Protein AF-A0A512JGD9-F1 (afdb_monomer)

Mean predicted aligned error: 11.76 Å

Radius of gyration: 27.6 Å; Cα contacts (8 Å, |Δi|>4): 85; chains: 1; bounding box: 43×23×100 Å

Sequence (92 aa):
MALTGRFWFRKTWTGKVVLMVEEKRPRWFGGKDAFSLRWRDASLIDFAESALKPLLALEHMHRAAALQATFSASRAPSPAKFDGGPPETLAA

Nearest PDB structures (foldseek):
  5wqv-assembly1_B  TM=4.184E-01  e=1.663E+00  Escherichia coli BW2952
  8fak-assembly1_A  TM=4.016E-01  e=2.258E+00  Escherichia coli K-12
  1txy-assembly1_A  TM=4.235E-01  e=5.007E+00  Escherichia coli
  5wqv-assembly1_A  TM=4.266E-01  e=7.230E+00  Escherichia coli BW2952

Secondary structure (DSSP, 8-state):
-EEEEEEEEEE-TTS-EEEEEEEEEEPSSS-TT-EEEEEEE--GGGGGSGGGHHHHHHHHHHHHHHHHHHHHHHHSPP--------------

pLDDT: mean 83.12, std 12.46, range [47.88, 97.12]

Foldseek 3Di:
DDWPLDWDWDADPVGDIFIKTWDWDADPPDPPPDTDIDIDTDDPVCCVDPSNVVVVVVVVVVVVVVVVVVVVVVPPPDPPPPPDDDDDDPDD

Organism: NCBI:txid1010610

Structure (mmCIF, N/CA/C/O backbone):
data_AF-A0A512JGD9-F1
#
_entry.id   AF-A0A512JGD9-F1
#
loop_
_atom_site.group_PDB
_atom_site.id
_atom_site.type_symbol
_atom_site.label_atom_id
_atom_site.label_alt_id
_atom_site.label_comp_id
_atom_site.label_asym_id
_atom_site.label_entity_id
_atom_site.label_seq_id
_atom_site.pdbx_PDB_ins_code
_atom_site.Cartn_x
_atom_site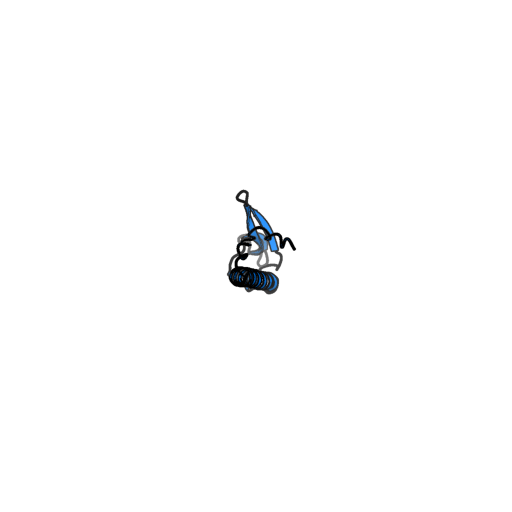.Cartn_y
_atom_site.Cartn_z
_atom_site.occupancy
_atom_site.B_iso_or_equiv
_atom_site.auth_seq_id
_atom_site.auth_comp_id
_atom_site.auth_asym_id
_atom_site.auth_atom_id
_atom_site.pdbx_PDB_model_num
ATOM 1 N N . MET A 1 1 ? 3.946 -8.386 -15.138 1.00 62.53 1 MET A N 1
ATOM 2 C CA . MET A 1 1 ? 4.471 -7.010 -15.302 1.00 62.53 1 MET A CA 1
ATOM 3 C C . MET A 1 1 ? 5.419 -6.764 -14.146 1.00 62.53 1 MET A C 1
ATOM 5 O O . MET A 1 1 ? 5.110 -7.222 -13.056 1.00 62.53 1 MET A O 1
ATOM 9 N N . ALA A 1 2 ? 6.574 -6.141 -14.378 1.00 82.25 2 ALA A N 1
ATOM 10 C CA . ALA A 1 2 ? 7.525 -5.884 -13.299 1.00 82.25 2 ALA A CA 1
ATOM 11 C C . ALA A 1 2 ? 7.112 -4.607 -12.555 1.00 82.25 2 ALA A C 1
ATOM 13 O O . ALA A 1 2 ? 7.067 -3.528 -13.157 1.00 82.25 2 ALA A O 1
ATOM 14 N N . LEU A 1 3 ? 6.779 -4.738 -11.271 1.00 88.81 3 LEU A N 1
ATOM 15 C CA . LEU A 1 3 ? 6.619 -3.593 -10.380 1.00 88.81 3 LEU A CA 1
ATOM 16 C C . LEU A 1 3 ? 7.992 -2.980 -10.104 1.00 88.81 3 LEU A C 1
ATOM 18 O O . LEU A 1 3 ? 9.007 -3.675 -10.111 1.00 88.81 3 LEU A O 1
ATOM 22 N N . THR A 1 4 ? 8.041 -1.673 -9.868 1.00 90.38 4 THR A N 1
ATOM 23 C CA . THR A 1 4 ? 9.298 -1.008 -9.484 1.00 90.38 4 THR A CA 1
ATOM 24 C C . THR A 1 4 ? 9.558 -1.059 -7.980 1.00 90.38 4 THR A C 1
ATOM 26 O O . THR A 1 4 ? 10.627 -0.655 -7.532 1.00 90.38 4 THR A O 1
ATOM 29 N N . GLY A 1 5 ? 8.576 -1.519 -7.199 1.00 88.44 5 GLY A N 1
ATOM 30 C CA . GLY A 1 5 ? 8.592 -1.484 -5.737 1.00 88.44 5 GLY A CA 1
ATOM 31 C C . GLY A 1 5 ? 8.170 -0.137 -5.142 1.00 88.44 5 GLY A C 1
ATOM 32 O O . GLY A 1 5 ? 8.026 -0.035 -3.927 1.00 88.44 5 GLY A O 1
ATOM 33 N N . ARG A 1 6 ? 7.923 0.893 -5.966 1.00 92.56 6 ARG A N 1
ATOM 34 C CA . ARG A 1 6 ? 7.361 2.164 -5.493 1.00 92.56 6 ARG A CA 1
ATOM 35 C C . ARG A 1 6 ? 5.854 2.051 -5.318 1.00 92.56 6 ARG A C 1
ATOM 37 O O . ARG A 1 6 ? 5.151 1.507 -6.173 1.00 92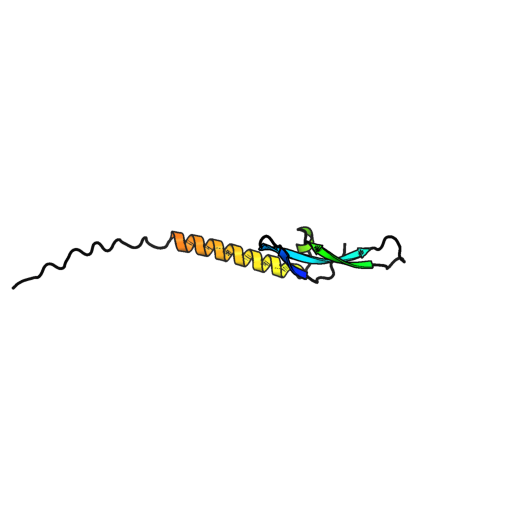.56 6 ARG A O 1
ATOM 44 N N . PHE A 1 7 ? 5.362 2.622 -4.227 1.00 94.12 7 PHE A N 1
ATOM 45 C CA . PHE A 1 7 ? 3.944 2.666 -3.910 1.00 94.12 7 PHE A CA 1
ATOM 46 C C . PHE A 1 7 ? 3.547 4.028 -3.342 1.00 94.12 7 PHE A C 1
ATOM 48 O O . PHE A 1 7 ? 4.384 4.792 -2.862 1.00 94.12 7 PHE A O 1
ATOM 55 N N . TRP A 1 8 ? 2.257 4.333 -3.419 1.00 94.62 8 TRP A N 1
ATOM 56 C CA . TRP A 1 8 ? 1.663 5.560 -2.900 1.00 94.62 8 TRP A CA 1
ATOM 57 C C . TRP A 1 8 ? 0.233 5.298 -2.428 1.00 94.62 8 TRP A C 1
ATOM 59 O O . TRP A 1 8 ? -0.401 4.340 -2.865 1.00 94.62 8 TRP A O 1
ATOM 69 N N . PHE A 1 9 ? -0.308 6.164 -1.576 1.00 95.19 9 PHE A N 1
ATOM 70 C CA . PHE A 1 9 ? -1.711 6.115 -1.172 1.00 95.19 9 PHE A CA 1
ATOM 71 C C . PHE A 1 9 ? -2.438 7.371 -1.629 1.00 95.19 9 PHE A C 1
ATOM 73 O O . PHE A 1 9 ? -2.006 8.490 -1.357 1.00 95.19 9 PHE A O 1
ATOM 80 N N . ARG A 1 10 ? -3.579 7.197 -2.294 1.00 95.56 10 ARG A N 1
ATOM 81 C CA . ARG A 1 10 ? -4.478 8.307 -2.627 1.00 95.56 10 ARG A CA 1
ATOM 82 C C . ARG A 1 10 ? -5.800 8.164 -1.896 1.00 95.56 10 ARG A C 1
ATOM 84 O O . ARG A 1 10 ? -6.270 7.053 -1.659 1.00 95.56 10 ARG A O 1
ATOM 91 N N . LYS A 1 11 ? -6.431 9.295 -1.596 1.00 97.12 11 LYS A N 1
ATOM 92 C CA . LYS A 1 11 ? -7.800 9.339 -1.083 1.00 97.12 11 LYS A CA 1
ATOM 93 C C . LYS A 1 11 ? -8.753 9.609 -2.244 1.00 97.12 11 LYS A C 1
ATOM 95 O O . LYS A 1 11 ? -8.515 10.507 -3.048 1.00 97.12 11 LYS A O 1
ATOM 100 N N . THR A 1 12 ? -9.813 8.820 -2.366 1.00 95.50 12 THR A N 1
ATOM 101 C CA . THR A 1 12 ? -10.911 9.133 -3.283 1.00 95.50 12 THR A CA 1
ATOM 102 C C . THR A 1 12 ? -11.747 10.270 -2.710 1.00 95.50 12 THR A C 1
ATOM 104 O O . THR A 1 12 ? -11.751 10.509 -1.503 1.00 95.50 12 THR A O 1
ATOM 107 N N . TRP A 1 13 ? -12.523 10.940 -3.558 1.00 95.19 13 TRP A N 1
ATOM 108 C CA . TRP A 1 13 ? -13.480 11.950 -3.100 1.00 95.19 13 TRP A CA 1
ATOM 109 C C . TRP A 1 13 ? -14.518 11.370 -2.115 1.00 95.19 13 TRP A C 1
ATOM 111 O O . TRP A 1 13 ? -14.936 12.057 -1.193 1.00 95.19 13 TRP A O 1
ATOM 121 N N . THR A 1 14 ? -14.858 10.079 -2.244 1.00 95.75 14 THR A N 1
ATOM 122 C CA . THR A 1 14 ? -15.710 9.329 -1.297 1.00 95.75 14 THR A CA 1
ATOM 123 C C . THR A 1 14 ? -15.018 8.954 0.016 1.00 95.75 14 THR A C 1
ATOM 125 O O . THR A 1 14 ? -15.631 8.337 0.880 1.00 95.75 14 THR A O 1
ATOM 128 N N . GLY A 1 15 ? -13.733 9.275 0.173 1.00 94.38 15 GLY A N 1
ATOM 129 C CA . GLY A 1 15 ? -12.965 9.015 1.387 1.00 94.38 15 GLY A CA 1
ATOM 130 C C . GLY A 1 15 ? -12.277 7.651 1.460 1.00 94.38 15 GLY A C 1
ATOM 131 O O . GLY A 1 15 ? -11.601 7.387 2.452 1.00 94.38 15 GLY A O 1
ATOM 132 N N . LYS A 1 16 ? -12.379 6.805 0.427 1.00 94.94 16 LYS A N 1
ATOM 133 C CA . LYS A 1 16 ? -11.661 5.523 0.370 1.00 94.94 16 LYS A CA 1
ATOM 134 C C . LYS A 1 16 ? -10.167 5.765 0.164 1.00 94.94 16 LYS A C 1
ATOM 136 O O . LYS A 1 16 ? -9.780 6.582 -0.671 1.00 94.94 16 LYS A O 1
ATOM 141 N N . VAL A 1 17 ? -9.329 5.033 0.892 1.00 94.00 17 VAL A N 1
ATOM 142 C CA . VAL A 1 17 ? -7.877 5.017 0.673 1.00 94.00 17 VAL A CA 1
ATOM 143 C C . VAL A 1 17 ? -7.555 3.926 -0.345 1.00 94.00 17 VAL A C 1
ATOM 145 O O . VAL A 1 17 ? -7.971 2.783 -0.178 1.00 94.00 17 VAL A O 1
ATOM 148 N N . VAL A 1 18 ? -6.837 4.284 -1.408 1.00 94.31 18 VAL A N 1
ATOM 149 C CA . VAL A 1 18 ? -6.441 3.369 -2.484 1.00 94.31 18 VAL A CA 1
ATOM 150 C C . VAL A 1 18 ? -4.923 3.290 -2.536 1.00 94.31 18 VAL A C 1
ATOM 152 O O . VAL A 1 18 ? -4.249 4.319 -2.631 1.00 94.31 18 VAL A O 1
ATOM 155 N N . LEU A 1 19 ? -4.403 2.063 -2.487 1.00 95.25 19 LEU A N 1
ATOM 156 C CA . LEU A 1 19 ? -2.994 1.769 -2.716 1.00 95.25 19 LEU A CA 1
ATOM 157 C C . LEU A 1 19 ? -2.705 1.830 -4.218 1.00 95.25 19 LEU A C 1
ATOM 159 O O . LEU A 1 19 ? -3.358 1.154 -5.013 1.00 95.25 19 LEU A O 1
ATOM 163 N N . MET A 1 20 ? -1.716 2.631 -4.591 1.00 96.12 20 MET A N 1
ATOM 164 C CA . MET A 1 20 ? -1.184 2.730 -5.941 1.00 96.12 20 MET A CA 1
ATOM 165 C C . MET A 1 20 ? 0.220 2.150 -5.996 1.00 96.12 20 MET A C 1
ATOM 167 O O . MET A 1 20 ? 1.012 2.338 -5.075 1.00 96.12 20 MET A O 1
ATOM 171 N N . VAL A 1 21 ? 0.538 1.499 -7.106 1.00 95.44 21 VAL A N 1
ATOM 172 C CA . VAL A 1 21 ? 1.853 0.922 -7.387 1.00 95.44 21 VAL A CA 1
ATOM 173 C C . VAL A 1 21 ? 2.371 1.448 -8.716 1.00 95.44 21 VAL A C 1
ATOM 175 O O . VAL A 1 21 ? 1.598 1.688 -9.650 1.00 95.44 21 VAL A O 1
ATOM 178 N N . GLU A 1 22 ? 3.682 1.645 -8.798 1.00 95.12 22 GLU A N 1
ATOM 179 C CA . GLU A 1 22 ? 4.347 1.974 -10.052 1.00 95.12 22 GLU A CA 1
ATOM 180 C C . GLU A 1 22 ? 4.752 0.681 -10.773 1.00 95.12 22 GLU A C 1
ATOM 182 O O . GLU A 1 22 ? 5.453 -0.183 -10.237 1.00 95.12 22 GLU A O 1
ATOM 187 N N . GLU A 1 23 ? 4.299 0.548 -12.015 1.00 93.38 23 GLU A N 1
ATOM 188 C CA . GLU A 1 23 ? 4.607 -0.587 -12.878 1.00 93.38 23 GLU A CA 1
ATOM 189 C C . GLU A 1 23 ? 5.417 -0.163 -14.104 1.00 93.38 23 GLU A C 1
ATOM 191 O O . GLU A 1 23 ? 5.255 0.940 -14.639 1.00 93.38 23 GLU A O 1
ATOM 196 N N . LYS A 1 24 ? 6.246 -1.087 -14.601 1.00 91.62 24 LYS A N 1
ATOM 197 C CA . LYS A 1 24 ? 6.835 -1.002 -15.938 1.00 91.62 24 LYS A CA 1
ATOM 198 C C . LYS A 1 24 ? 5.877 -1.631 -16.946 1.00 91.62 24 LYS A C 1
ATOM 200 O O . LYS A 1 24 ? 5.697 -2.852 -16.969 1.00 91.62 24 LYS A O 1
ATOM 205 N N . ARG A 1 25 ? 5.278 -0.804 -17.805 1.00 87.50 25 ARG A N 1
ATOM 206 C CA . ARG A 1 25 ? 4.448 -1.261 -18.926 1.00 87.50 25 ARG A CA 1
ATOM 207 C C . ARG A 1 25 ? 5.287 -1.315 -20.207 1.00 87.50 25 ARG A C 1
ATOM 209 O O . ARG A 1 25 ? 5.870 -0.289 -20.563 1.00 87.50 25 ARG A O 1
ATOM 216 N N . PRO A 1 26 ? 5.329 -2.448 -20.931 1.00 83.12 26 PRO A N 1
ATOM 217 C CA . PRO A 1 26 ? 5.981 -2.496 -22.236 1.00 83.12 26 PRO A CA 1
ATOM 218 C C . PRO A 1 26 ? 5.269 -1.550 -23.212 1.00 83.12 26 PRO A C 1
ATOM 220 O O . PRO A 1 26 ? 4.034 -1.502 -23.256 1.00 83.12 26 PRO A O 1
ATOM 223 N N . ARG A 1 27 ? 6.034 -0.767 -23.979 1.00 83.62 27 ARG A N 1
ATOM 224 C CA . ARG A 1 27 ? 5.480 0.068 -25.052 1.00 83.62 27 ARG A CA 1
ATOM 225 C C . ARG A 1 27 ? 5.296 -0.794 -26.296 1.00 83.62 27 ARG A C 1
ATOM 227 O O . ARG A 1 27 ? 6.252 -1.379 -26.782 1.00 83.62 27 ARG A O 1
ATOM 234 N N . TRP A 1 28 ? 4.076 -0.816 -26.835 1.00 74.38 28 TRP A N 1
ATOM 235 C CA . TRP A 1 28 ? 3.761 -1.539 -28.076 1.00 74.38 28 TRP A CA 1
ATOM 236 C C . TRP A 1 28 ? 4.510 -0.965 -29.296 1.00 74.38 28 TRP A C 1
ATOM 238 O O . TRP A 1 28 ? 4.821 -1.688 -30.232 1.00 74.38 28 TRP A O 1
ATOM 248 N N . PHE A 1 29 ? 4.843 0.331 -29.265 1.00 75.25 29 PHE A N 1
ATOM 249 C CA . PHE A 1 29 ? 5.557 1.037 -30.335 1.00 75.25 29 PHE A CA 1
ATOM 250 C C . PHE A 1 29 ? 6.885 1.614 -29.824 1.00 75.25 29 PHE A C 1
ATOM 252 O O . PHE A 1 29 ? 7.015 2.818 -29.594 1.00 75.25 29 PHE A O 1
ATOM 259 N N . GLY A 1 30 ? 7.861 0.743 -29.578 1.00 68.38 30 GLY A N 1
ATOM 260 C CA . GLY A 1 30 ? 9.211 1.113 -29.153 1.00 68.38 30 GLY A CA 1
ATOM 261 C C . GLY A 1 30 ? 10.194 -0.041 -29.344 1.00 68.38 30 GLY A C 1
ATOM 262 O O . GLY A 1 30 ? 9.782 -1.165 -29.617 1.00 68.38 30 GLY A O 1
ATOM 263 N N . GLY A 1 31 ? 11.496 0.243 -29.233 1.00 74.06 31 GLY A N 1
ATOM 264 C CA . GLY A 1 31 ? 12.543 -0.784 -29.300 1.00 74.06 31 GLY A CA 1
ATOM 265 C C . GLY A 1 31 ? 12.369 -1.882 -28.240 1.00 74.06 31 GLY A C 1
ATOM 266 O O . GLY A 1 31 ? 11.576 -1.732 -27.313 1.00 74.06 31 GLY A O 1
ATOM 267 N N . LYS A 1 32 ? 13.135 -2.976 -28.365 1.00 69.31 32 LYS A N 1
ATOM 268 C CA . LYS A 1 32 ? 13.024 -4.191 -27.527 1.00 69.31 32 LYS A CA 1
ATOM 269 C C . LYS A 1 32 ? 13.013 -3.939 -26.006 1.00 69.31 32 LYS A C 1
ATOM 271 O O . LYS A 1 32 ? 12.386 -4.713 -25.294 1.00 69.31 32 LYS A O 1
ATOM 276 N N . ASP A 1 33 ? 13.600 -2.835 -25.539 1.00 76.00 33 ASP A N 1
ATOM 277 C CA . ASP A 1 33 ? 13.677 -2.463 -24.116 1.00 76.00 33 ASP A CA 1
ATOM 278 C C . ASP A 1 33 ? 12.801 -1.256 -23.731 1.00 76.00 33 ASP A C 1
ATOM 280 O O . ASP A 1 33 ? 12.923 -0.697 -22.640 1.00 76.00 33 ASP A O 1
ATOM 284 N N . ALA A 1 34 ? 11.907 -0.812 -24.617 1.00 82.31 34 ALA A N 1
ATOM 285 C CA . ALA A 1 34 ? 11.073 0.353 -24.363 1.00 82.31 34 ALA A CA 1
ATOM 286 C C . ALA A 1 34 ? 9.953 0.032 -23.358 1.00 82.31 34 ALA A C 1
ATOM 288 O O . ALA A 1 34 ? 8.941 -0.595 -23.685 1.00 82.31 34 ALA A O 1
ATOM 289 N N . PHE A 1 35 ? 10.091 0.544 -22.135 1.00 88.38 35 PHE A N 1
ATOM 290 C CA . PHE A 1 35 ? 9.041 0.533 -21.119 1.00 88.38 35 PHE A CA 1
ATOM 291 C C . PHE A 1 35 ? 8.623 1.955 -20.729 1.00 88.38 35 PHE A C 1
ATOM 293 O O . PHE A 1 35 ? 9.389 2.909 -20.836 1.00 88.38 35 PHE A O 1
ATOM 300 N N . SER A 1 36 ? 7.382 2.098 -20.271 1.00 87.94 36 SER A N 1
ATOM 301 C CA . SER A 1 36 ? 6.881 3.309 -19.623 1.00 87.94 36 SER A CA 1
ATOM 302 C C . SER A 1 36 ? 6.602 3.008 -18.161 1.00 87.94 36 SER A C 1
ATOM 304 O O . SER A 1 36 ? 6.032 1.96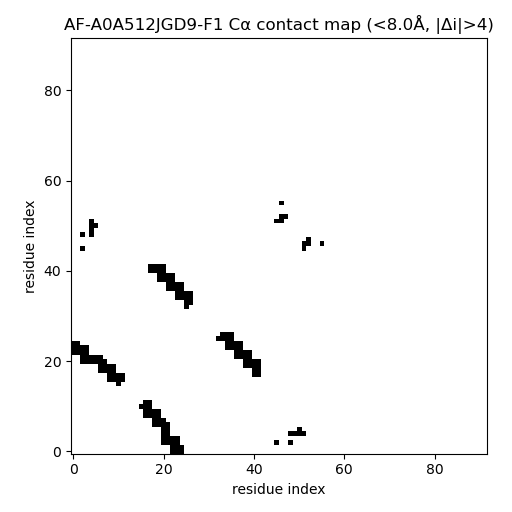1 -17.846 1.00 87.94 36 SER A O 1
ATOM 306 N N . LEU A 1 37 ? 6.960 3.941 -17.284 1.00 92.19 37 LEU A N 1
ATOM 307 C CA . LEU A 1 37 ? 6.504 3.927 -15.899 1.00 92.19 37 LEU A CA 1
ATOM 308 C C . LEU A 1 37 ? 5.059 4.414 -15.850 1.00 92.19 37 LEU A C 1
ATOM 310 O O . LEU A 1 37 ? 4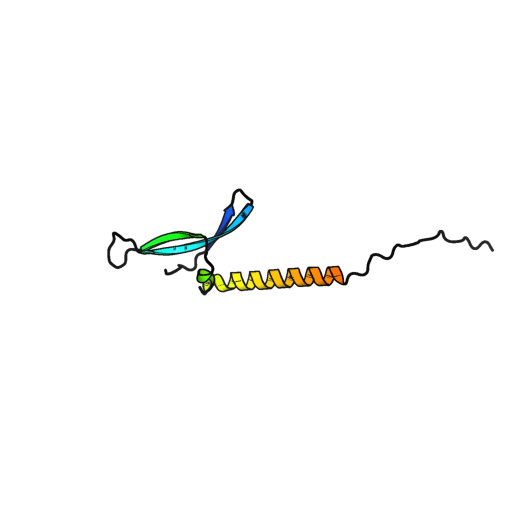.686 5.347 -16.568 1.00 92.19 37 LEU A O 1
ATOM 314 N N . ARG A 1 38 ? 4.234 3.753 -15.044 1.00 92.38 38 ARG A N 1
ATOM 315 C CA . ARG A 1 38 ? 2.830 4.111 -14.86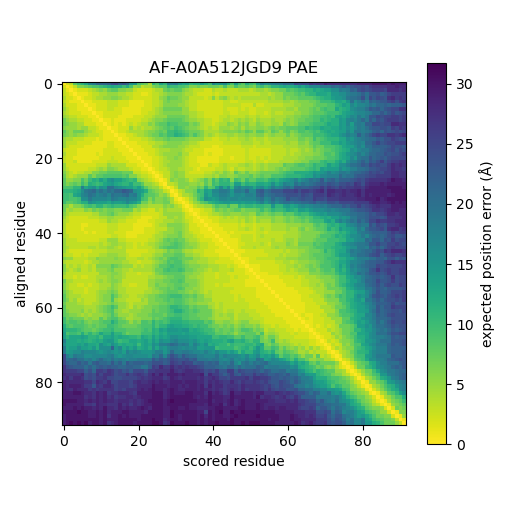7 1.00 92.38 38 ARG A CA 1
ATOM 316 C C . ARG A 1 38 ? 2.392 3.806 -13.446 1.00 92.38 38 ARG A C 1
ATOM 318 O O . ARG A 1 38 ? 2.622 2.711 -12.947 1.00 92.38 38 ARG A O 1
ATOM 325 N N . TRP A 1 39 ? 1.684 4.751 -12.843 1.00 95.38 39 TRP A N 1
ATOM 326 C CA . TRP A 1 39 ? 0.952 4.526 -11.604 1.00 95.38 39 TRP A CA 1
ATOM 327 C C . TRP A 1 39 ? -0.392 3.859 -11.900 1.00 95.38 39 TRP A C 1
ATOM 329 O O . TRP A 1 39 ? -1.135 4.312 -12.776 1.00 95.38 39 TRP A O 1
ATOM 339 N N . ARG A 1 40 ? -0.720 2.795 -11.166 1.00 94.19 40 ARG A N 1
ATOM 340 C CA . ARG A 1 40 ? -2.045 2.162 -11.202 1.00 94.19 40 ARG A CA 1
ATOM 341 C C . ARG A 1 40 ? -2.491 1.721 -9.816 1.00 94.19 40 ARG A C 1
ATOM 343 O O . ARG A 1 40 ? -1.668 1.593 -8.916 1.00 94.19 40 ARG A O 1
ATOM 350 N N . ASP A 1 41 ? -3.785 1.461 -9.670 1.00 95.12 41 ASP A N 1
ATOM 351 C CA . ASP A 1 41 ? -4.326 0.852 -8.458 1.00 95.12 41 ASP A CA 1
ATOM 352 C C . ASP A 1 41 ? -3.722 -0.553 -8.261 1.00 95.12 41 ASP A C 1
ATOM 354 O O . ASP A 1 41 ? -3.490 -1.298 -9.225 1.00 95.12 41 ASP A O 1
ATOM 358 N N . ALA A 1 42 ? -3.430 -0.886 -7.006 1.00 93.81 42 ALA A N 1
ATOM 359 C CA . ALA A 1 42 ? -2.867 -2.170 -6.627 1.00 93.81 42 ALA A CA 1
ATOM 360 C C . ALA A 1 42 ? -3.903 -3.293 -6.752 1.00 93.81 42 ALA A C 1
ATOM 362 O O . ALA A 1 42 ? -5.089 -3.126 -6.471 1.00 93.81 42 ALA A O 1
ATOM 363 N N . SER A 1 43 ? -3.417 -4.459 -7.144 1.00 92.12 43 SER A N 1
ATOM 364 C CA . SER A 1 43 ? -4.149 -5.714 -7.243 1.00 92.12 43 SER A CA 1
ATOM 365 C C . SER A 1 43 ? -3.571 -6.727 -6.254 1.00 92.12 43 SER A C 1
ATOM 367 O O . SER A 1 43 ? -2.445 -6.574 -5.785 1.00 92.12 43 SER A O 1
ATOM 369 N N . LEU A 1 44 ? -4.319 -7.786 -5.938 1.00 87.94 44 LEU A N 1
ATOM 370 C CA . LEU A 1 44 ? -3.899 -8.764 -4.925 1.00 87.94 44 LEU A CA 1
ATOM 371 C C . LEU A 1 44 ? -2.557 -9.438 -5.250 1.00 87.94 44 LEU A C 1
ATOM 373 O O . LEU A 1 44 ? -1.770 -9.698 -4.345 1.00 87.94 44 LEU A O 1
ATOM 377 N N . ILE A 1 45 ? -2.270 -9.672 -6.533 1.00 89.44 45 ILE A N 1
ATOM 378 C CA . ILE A 1 45 ? -1.009 -10.294 -6.954 1.00 89.44 45 ILE A CA 1
ATOM 379 C C . ILE A 1 45 ? 0.206 -9.393 -6.700 1.00 89.44 45 ILE A C 1
ATOM 381 O O . ILE A 1 45 ? 1.308 -9.900 -6.520 1.00 89.44 45 ILE A O 1
ATOM 385 N N . ASP A 1 46 ? 0.013 -8.073 -6.621 1.00 89.62 46 ASP A N 1
ATOM 386 C CA . ASP A 1 46 ? 1.106 -7.132 -6.377 1.00 89.62 46 ASP A CA 1
ATOM 387 C C . ASP A 1 46 ? 1.705 -7.333 -4.977 1.00 89.62 46 ASP A C 1
ATOM 389 O O . ASP A 1 46 ? 2.904 -7.161 -4.794 1.00 89.62 46 ASP A O 1
ATOM 393 N N . PHE A 1 47 ? 0.927 -7.807 -3.999 1.00 88.00 47 PHE A N 1
ATOM 394 C CA . PHE A 1 47 ? 1.427 -8.088 -2.647 1.00 88.00 47 PHE A CA 1
ATOM 395 C C . PHE A 1 47 ? 2.410 -9.266 -2.563 1.00 88.00 47 PHE A C 1
ATOM 397 O O . PHE A 1 47 ? 3.051 -9.452 -1.528 1.00 88.00 47 PHE A O 1
ATOM 404 N N . ALA A 1 48 ? 2.564 -10.047 -3.638 1.00 87.50 48 ALA A N 1
ATOM 405 C CA . ALA A 1 48 ? 3.652 -11.015 -3.741 1.00 87.50 48 ALA A CA 1
ATOM 406 C C . ALA A 1 48 ? 5.028 -10.327 -3.847 1.00 87.50 48 ALA A C 1
ATOM 408 O O . ALA A 1 48 ? 6.050 -10.938 -3.523 1.00 87.50 48 ALA A O 1
ATOM 409 N N . GLU A 1 49 ? 5.057 -9.056 -4.265 1.00 88.44 49 GLU A N 1
ATOM 410 C CA . GLU A 1 49 ? 6.274 -8.265 -4.372 1.00 88.44 49 GLU A CA 1
ATOM 411 C C . GLU A 1 49 ? 6.890 -8.017 -2.997 1.00 88.44 49 GLU A C 1
ATOM 413 O O . GLU A 1 49 ? 6.225 -7.631 -2.032 1.00 88.44 49 GLU A O 1
ATOM 418 N N . SER A 1 50 ? 8.205 -8.201 -2.921 1.00 87.56 50 SER A N 1
ATOM 419 C CA . SER A 1 50 ? 8.965 -8.097 -1.674 1.00 87.56 50 SER A CA 1
ATOM 420 C C . SER A 1 50 ? 8.775 -6.745 -0.977 1.00 87.56 50 SER A C 1
ATOM 422 O O . SER A 1 50 ? 8.577 -6.702 0.237 1.00 87.56 50 SER A O 1
ATOM 424 N N . ALA A 1 51 ? 8.739 -5.662 -1.757 1.00 86.88 51 ALA A N 1
ATOM 425 C CA . ALA A 1 51 ? 8.545 -4.295 -1.283 1.00 86.88 51 ALA A CA 1
ATOM 426 C C . ALA A 1 51 ? 7.165 -4.045 -0.642 1.00 86.88 51 ALA A C 1
ATOM 428 O O . ALA A 1 51 ? 7.023 -3.115 0.147 1.00 86.88 51 ALA A O 1
ATOM 429 N N . LEU A 1 52 ? 6.154 -4.866 -0.955 1.00 89.56 52 LEU A N 1
ATOM 430 C CA . LEU A 1 52 ? 4.781 -4.699 -0.463 1.00 89.56 52 LEU A CA 1
ATOM 431 C C . LEU A 1 52 ? 4.446 -5.619 0.720 1.00 89.56 52 LEU A C 1
ATOM 433 O O . LEU A 1 52 ? 3.458 -5.380 1.416 1.00 89.56 52 LEU A O 1
ATOM 437 N N . LYS A 1 53 ? 5.296 -6.608 1.029 1.00 89.19 53 LYS A N 1
ATOM 438 C CA 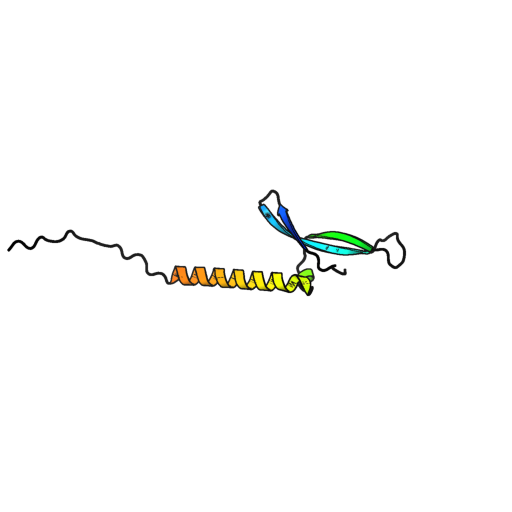. LYS A 1 53 ? 5.143 -7.484 2.206 1.00 89.19 53 LYS A CA 1
ATOM 439 C C . LYS A 1 53 ? 4.993 -6.732 3.541 1.00 89.19 53 LYS A C 1
ATOM 441 O O . LYS A 1 53 ? 4.168 -7.166 4.346 1.00 89.19 53 LYS A O 1
ATOM 446 N N . PRO A 1 54 ? 5.696 -5.607 3.801 1.00 90.31 54 PRO A N 1
ATOM 447 C CA . PR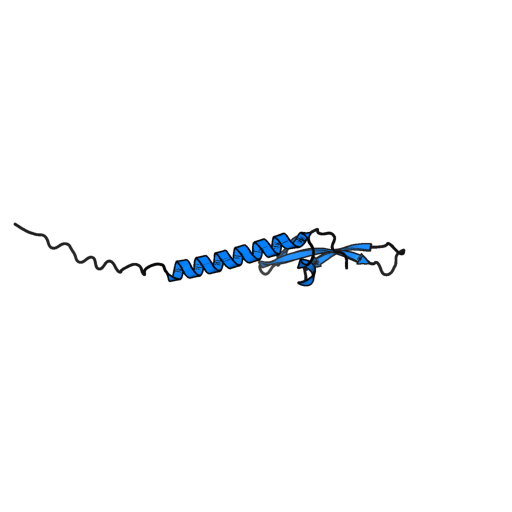O A 1 54 ? 5.489 -4.837 5.029 1.00 90.31 54 PRO A CA 1
ATOM 448 C C . PRO A 1 54 ? 4.052 -4.325 5.196 1.00 90.31 54 PRO A C 1
ATOM 450 O O . PRO A 1 54 ? 3.561 -4.243 6.318 1.00 90.31 54 PRO A O 1
ATOM 453 N N . LEU A 1 55 ? 3.346 -4.033 4.096 1.00 89.31 55 LEU A N 1
ATOM 454 C CA . LEU A 1 55 ? 1.952 -3.583 4.150 1.00 89.31 55 LEU A CA 1
ATOM 455 C C . LEU A 1 55 ? 1.008 -4.707 4.599 1.00 89.31 55 LEU A C 1
ATOM 457 O O . LEU A 1 55 ? 0.087 -4.445 5.367 1.00 89.31 55 LEU A O 1
ATOM 461 N N . LEU A 1 56 ? 1.261 -5.953 4.179 1.00 90.25 56 LEU A N 1
ATOM 462 C CA . LEU A 1 56 ? 0.517 -7.120 4.673 1.00 90.25 56 LEU A CA 1
ATOM 463 C C . LEU A 1 56 ? 0.751 -7.342 6.168 1.00 90.25 56 LEU A C 1
ATOM 465 O O . LEU A 1 56 ? -0.188 -7.615 6.907 1.00 90.25 56 LEU A O 1
ATOM 469 N N . ALA A 1 57 ? 1.996 -7.196 6.627 1.00 91.00 57 ALA A N 1
ATOM 470 C CA . ALA A 1 57 ? 2.318 -7.336 8.044 1.00 91.00 57 ALA A CA 1
ATOM 471 C C . ALA A 1 57 ? 1.584 -6.287 8.897 1.00 91.00 57 ALA A C 1
ATOM 473 O O . ALA A 1 57 ? 0.966 -6.637 9.901 1.00 91.00 57 ALA A O 1
ATOM 474 N N . LEU A 1 58 ? 1.590 -5.020 8.465 1.00 89.94 58 LEU A N 1
ATOM 475 C CA . LEU A 1 58 ? 0.849 -3.942 9.128 1.00 89.94 58 LEU A CA 1
ATOM 476 C C . LEU A 1 58 ? -0.655 -4.220 9.175 1.00 89.94 58 LEU A C 1
ATOM 478 O O . LEU A 1 58 ? -1.300 -3.982 10.195 1.00 89.94 58 LEU A O 1
ATOM 482 N N . GLU A 1 59 ? -1.212 -4.745 8.088 1.00 90.00 59 GLU A N 1
ATOM 483 C CA . GLU A 1 59 ? -2.620 -5.111 8.019 1.00 90.00 59 GLU A CA 1
ATOM 484 C C . GLU A 1 59 ? -2.972 -6.222 9.018 1.00 90.00 59 GLU A C 1
ATOM 486 O O . GLU A 1 59 ? -3.917 -6.065 9.798 1.00 90.00 59 GLU A O 1
ATOM 491 N N . HIS A 1 60 ? -2.162 -7.285 9.079 1.00 91.31 60 HIS A N 1
ATOM 492 C CA . HIS A 1 60 ? -2.368 -8.385 10.020 1.00 91.31 60 HIS A CA 1
ATOM 493 C C . HIS A 1 60 ? -2.299 -7.902 11.473 1.00 91.31 60 HIS A C 1
ATOM 495 O O . HIS A 1 60 ? -3.145 -8.269 12.291 1.00 91.31 60 HIS A O 1
ATOM 501 N N . MET A 1 61 ? -1.325 -7.042 11.790 1.00 92.75 61 MET A N 1
ATOM 502 C CA . MET A 1 61 ? -1.195 -6.433 13.117 1.00 92.75 61 MET A CA 1
ATOM 503 C C . MET A 1 61 ? -2.422 -5.587 13.467 1.00 92.75 61 MET A C 1
ATOM 505 O O . MET A 1 61 ? -2.956 -5.700 14.569 1.00 92.75 61 MET A O 1
ATOM 509 N N . HIS A 1 62 ? -2.904 -4.779 12.522 1.00 90.00 62 HIS A N 1
ATOM 510 C CA . HIS A 1 62 ? -4.090 -3.953 12.716 1.00 90.00 62 HIS A CA 1
ATOM 511 C C . HIS A 1 62 ? -5.346 -4.803 12.966 1.00 90.00 62 HIS A C 1
ATOM 513 O O . HIS A 1 62 ? -6.110 -4.519 13.890 1.00 90.00 62 HIS A O 1
ATOM 519 N N . ARG A 1 63 ? -5.554 -5.883 12.196 1.00 89.38 63 ARG A N 1
ATOM 520 C CA . ARG A 1 63 ? -6.676 -6.810 12.428 1.00 89.38 63 ARG A CA 1
ATOM 521 C C . ARG A 1 63 ? -6.580 -7.499 13.787 1.00 89.38 63 ARG A C 1
ATOM 523 O O . ARG A 1 63 ? -7.587 -7.592 14.483 1.00 89.38 63 ARG A O 1
ATOM 530 N N . ALA A 1 64 ? -5.391 -7.955 14.178 1.00 90.69 64 ALA A N 1
ATOM 531 C CA . ALA A 1 64 ? -5.179 -8.595 15.474 1.00 90.69 64 ALA A CA 1
ATOM 532 C C . ALA A 1 64 ? -5.492 -7.639 16.638 1.00 90.69 64 ALA A C 1
ATOM 534 O O . ALA A 1 64 ? -6.210 -8.016 17.565 1.00 90.69 64 ALA A O 1
ATOM 535 N N . ALA A 1 65 ? -5.031 -6.387 16.554 1.00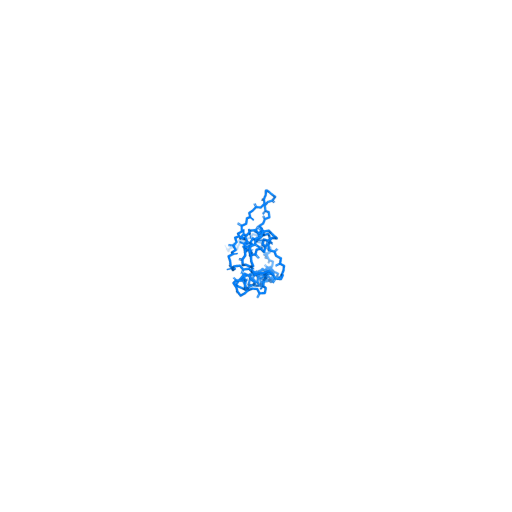 90.50 65 ALA A N 1
ATOM 536 C CA . ALA A 1 65 ? -5.327 -5.358 17.548 1.00 90.50 65 ALA A CA 1
ATOM 537 C C . ALA A 1 65 ? -6.833 -5.063 17.645 1.00 90.50 65 ALA A C 1
ATOM 539 O O . ALA A 1 65 ? -7.374 -4.962 18.745 1.00 90.50 65 ALA A O 1
ATOM 540 N N . ALA A 1 66 ? -7.534 -4.988 16.509 1.00 88.25 66 ALA A N 1
ATOM 541 C CA . ALA A 1 66 ? -8.980 -4.780 16.491 1.00 88.25 66 ALA A CA 1
ATOM 542 C C . ALA A 1 66 ? -9.738 -5.926 17.187 1.00 88.25 66 ALA A C 1
ATOM 544 O O . ALA A 1 66 ? -10.591 -5.672 18.035 1.00 88.25 66 ALA A O 1
ATOM 545 N N . LEU A 1 67 ? -9.380 -7.182 16.897 1.00 87.44 67 LEU A N 1
ATOM 546 C CA . LEU A 1 67 ? -9.970 -8.354 17.556 1.00 87.44 67 LEU A CA 1
ATOM 547 C C . LEU A 1 67 ? -9.695 -8.363 19.066 1.00 87.44 67 LEU A C 1
ATOM 549 O O . LEU A 1 67 ? -10.583 -8.670 19.863 1.00 87.44 67 LEU A O 1
ATOM 553 N N . GLN A 1 68 ? -8.482 -7.982 19.472 1.00 85.19 68 GLN A N 1
ATOM 554 C CA . GLN A 1 68 ? -8.107 -7.883 20.880 1.00 85.19 68 GLN A CA 1
ATOM 555 C C . GLN A 1 68 ? -8.893 -6.789 21.617 1.00 85.19 68 GLN A C 1
ATOM 557 O O . GLN A 1 68 ? -9.309 -6.996 22.762 1.00 85.19 68 GLN A O 1
ATOM 562 N N . ALA A 1 69 ? -9.147 -5.653 20.963 1.00 83.31 69 ALA A N 1
ATOM 563 C CA . ALA A 1 69 ? -9.986 -4.589 21.505 1.00 83.31 69 ALA A CA 1
ATOM 564 C C . ALA A 1 69 ? -11.439 -5.060 21.686 1.00 83.31 69 ALA A C 1
ATOM 566 O O . ALA A 1 69 ? -12.024 -4.840 22.746 1.00 83.31 69 ALA A O 1
ATOM 567 N N . THR A 1 70 ? -12.000 -5.777 20.705 1.00 83.69 70 THR A N 1
ATOM 568 C CA . THR A 1 70 ? -13.349 -6.360 20.809 1.00 83.69 70 THR A CA 1
ATOM 569 C C . THR A 1 70 ? -13.452 -7.359 21.963 1.00 83.69 70 THR A C 1
ATOM 571 O O . THR A 1 70 ? -14.394 -7.292 22.752 1.00 83.69 70 THR A O 1
ATOM 574 N N . PHE A 1 71 ? -12.467 -8.249 22.116 1.00 77.94 71 PHE A N 1
ATOM 575 C CA . PHE A 1 71 ? -12.454 -9.216 23.216 1.00 77.94 71 PHE A CA 1
ATOM 576 C C . PHE A 1 71 ? -12.336 -8.528 24.585 1.00 77.94 71 PHE A C 1
ATOM 578 O O . PHE A 1 71 ? -13.076 -8.854 25.513 1.00 77.94 71 PHE A O 1
ATOM 585 N N . SER A 1 72 ? -11.465 -7.524 24.702 1.00 80.31 72 SER A N 1
ATOM 586 C CA . SER A 1 72 ? -11.311 -6.739 25.935 1.00 80.31 72 SER A CA 1
ATOM 587 C C . SER A 1 72 ? -12.601 -6.009 26.315 1.00 80.31 72 SER A C 1
ATOM 589 O O . SER A 1 72 ? -12.997 -6.039 27.478 1.00 80.31 72 SER A O 1
ATOM 591 N N . ALA A 1 73 ? -13.302 -5.429 25.337 1.00 75.75 73 ALA A N 1
ATOM 592 C CA . ALA A 1 73 ? -14.597 -4.791 25.558 1.00 75.75 73 ALA A CA 1
ATOM 593 C C . ALA A 1 73 ? -15.665 -5.787 26.044 1.00 75.75 73 ALA A C 1
ATOM 595 O O . ALA A 1 73 ? -16.449 -5.454 26.926 1.00 75.75 73 ALA A O 1
ATOM 596 N N . SER A 1 74 ? -15.666 -7.023 25.532 1.00 75.00 74 SER A N 1
ATOM 597 C CA . SER A 1 74 ? -16.615 -8.063 25.965 1.00 75.00 74 SER A CA 1
ATOM 598 C C . SER A 1 74 ? -16.355 -8.609 27.375 1.00 75.00 74 SER A C 1
ATOM 600 O O . SER A 1 74 ? -17.264 -9.144 28.004 1.00 75.00 74 SER A O 1
ATOM 602 N N . ARG A 1 75 ? -15.120 -8.476 27.881 1.00 72.19 75 ARG A N 1
ATOM 603 C CA . ARG A 1 75 ? -14.716 -8.944 29.215 1.00 72.19 75 ARG A CA 1
ATOM 604 C C . ARG A 1 75 ? -14.811 -7.854 30.286 1.00 72.19 75 ARG A C 1
ATOM 606 O O . ARG A 1 75 ? -14.675 -8.164 31.469 1.00 72.19 75 ARG A O 1
ATOM 613 N N . ALA A 1 76 ? -15.028 -6.596 29.897 1.00 71.62 76 ALA A N 1
ATOM 614 C CA . ALA A 1 76 ? -15.221 -5.515 30.850 1.00 71.62 76 ALA A CA 1
ATOM 615 C C . ALA A 1 76 ? -16.471 -5.815 31.701 1.00 71.62 76 ALA A C 1
ATOM 617 O O . ALA A 1 76 ? -17.545 -6.037 31.134 1.00 71.62 76 ALA A O 1
ATOM 618 N N . PRO A 1 77 ? -16.360 -5.863 33.042 1.00 67.12 77 PRO A N 1
ATOM 619 C CA . PRO A 1 77 ? -17.535 -6.021 33.883 1.00 67.12 77 PRO A CA 1
ATOM 620 C C . PRO A 1 77 ? -18.495 -4.866 33.587 1.00 67.12 77 PRO A C 1
ATOM 622 O O . PRO A 1 77 ? -18.068 -3.712 33.502 1.00 67.12 77 PRO A O 1
ATOM 625 N N . SER A 1 78 ? -19.784 -5.183 33.411 1.00 68.00 78 SER A N 1
ATOM 626 C CA . SER A 1 78 ? -20.835 -4.164 33.337 1.00 68.00 78 SER A CA 1
ATOM 627 C C . SER A 1 78 ? -20.627 -3.203 34.504 1.00 68.00 78 SER A C 1
ATOM 629 O O . SER A 1 78 ? -20.416 -3.699 35.617 1.00 68.00 78 SER A O 1
ATOM 631 N N . PRO A 1 79 ? -20.671 -1.871 34.303 1.00 67.50 79 PRO A N 1
ATOM 632 C CA . PRO A 1 79 ? -20.638 -0.953 35.427 1.00 67.50 79 PRO A CA 1
ATOM 633 C C . PRO A 1 79 ? -21.768 -1.381 36.359 1.00 67.50 79 PRO A C 1
ATOM 635 O O . PRO A 1 79 ? -22.940 -1.370 35.970 1.00 67.50 79 PRO A O 1
ATOM 638 N N . ALA A 1 80 ? -21.402 -1.888 37.536 1.00 65.69 80 ALA A N 1
ATOM 639 C CA . ALA A 1 80 ? -22.371 -2.240 38.551 1.00 65.69 80 ALA A CA 1
ATOM 640 C C . ALA A 1 80 ? -23.183 -0.970 38.795 1.00 65.69 80 ALA A C 1
ATOM 642 O O . ALA A 1 80 ? -22.600 0.085 39.064 1.00 65.69 80 ALA A O 1
ATOM 643 N N . LYS A 1 81 ? -24.508 -1.043 38.620 1.00 65.31 81 LYS A N 1
ATOM 644 C CA . LYS A 1 81 ? -25.386 0.032 39.074 1.00 65.31 81 LYS A CA 1
ATOM 645 C C . LYS A 1 81 ? -25.072 0.222 40.549 1.00 65.31 81 LYS A C 1
ATOM 647 O O . LYS A 1 81 ? -25.272 -0.687 41.350 1.00 65.31 81 LYS A O 1
ATOM 652 N N . PHE A 1 82 ? -24.468 1.356 40.872 1.00 62.28 82 PHE A N 1
ATOM 653 C CA . PHE A 1 82 ? -24.214 1.733 42.245 1.00 62.28 82 PHE A CA 1
ATOM 654 C C . PHE A 1 82 ? -25.573 2.117 42.826 1.00 62.28 82 PHE A C 1
ATOM 656 O O . PHE A 1 82 ? -25.988 3.270 42.735 1.00 62.28 82 PHE A O 1
ATOM 663 N N . ASP A 1 83 ? -26.295 1.128 43.350 1.00 60.31 83 ASP A N 1
ATOM 664 C CA . ASP A 1 83 ? -27.532 1.330 44.102 1.00 60.31 83 ASP A CA 1
ATOM 665 C C . ASP A 1 83 ? -27.149 1.868 45.489 1.00 60.31 83 ASP A C 1
ATOM 667 O O . ASP A 1 83 ? -27.245 1.199 46.515 1.00 60.31 83 ASP A O 1
ATOM 671 N N . GLY A 1 84 ? -26.602 3.085 45.502 1.00 56.28 84 GLY A N 1
ATOM 672 C CA . GLY A 1 84 ? -26.287 3.828 46.711 1.00 56.28 84 GLY A CA 1
ATOM 673 C C . GLY A 1 84 ? -27.580 4.285 47.369 1.00 56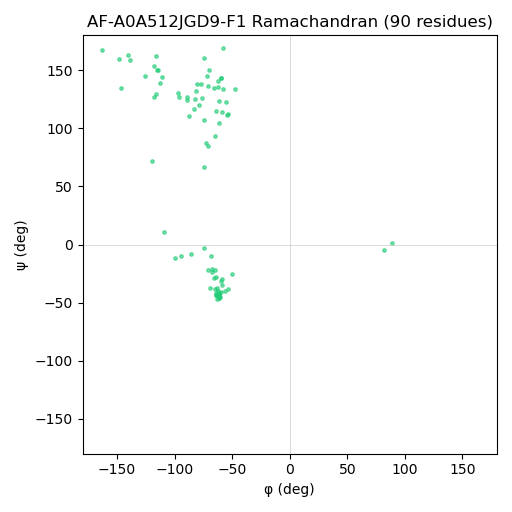.28 84 GLY A C 1
ATOM 674 O O . GLY A 1 84 ? -28.032 5.404 47.135 1.00 56.28 84 GLY A O 1
ATOM 675 N N . GLY A 1 85 ? -28.185 3.412 48.174 1.00 64.00 85 GLY A N 1
ATOM 676 C CA . GLY A 1 85 ? -29.177 3.821 49.163 1.00 64.00 85 GLY A CA 1
ATOM 677 C C . GLY A 1 85 ? -28.546 4.813 50.152 1.00 64.00 85 GLY A C 1
ATOM 678 O O . GLY A 1 85 ? -27.354 4.688 50.453 1.00 64.00 85 GLY A O 1
ATOM 679 N N . PRO A 1 86 ? -29.296 5.827 50.620 1.00 64.75 86 PRO A N 1
ATOM 680 C CA . PRO A 1 86 ? -28.750 6.856 51.496 1.00 64.75 86 PRO A CA 1
ATOM 681 C C . PRO A 1 86 ? -28.208 6.229 52.792 1.00 64.75 86 PRO A C 1
ATOM 683 O O . PRO A 1 86 ? -28.800 5.269 53.289 1.00 64.75 86 PRO A O 1
ATOM 686 N N . PRO A 1 87 ? -27.095 6.746 53.346 1.00 62.66 87 PRO A N 1
ATOM 687 C CA . PRO A 1 87 ? -26.543 6.232 54.591 1.00 62.66 87 PRO A CA 1
ATOM 688 C C . PRO A 1 87 ? -27.549 6.476 55.720 1.00 62.66 87 PRO A C 1
ATOM 690 O O . PRO A 1 87 ? -27.847 7.624 56.048 1.00 62.66 87 PRO A O 1
ATOM 693 N N . GLU A 1 88 ? -28.090 5.401 56.296 1.00 59.44 88 GLU A N 1
ATOM 694 C CA . GLU A 1 88 ? -28.863 5.480 57.533 1.00 59.44 88 GLU A CA 1
ATOM 695 C C . GLU A 1 88 ? -27.972 6.072 58.628 1.00 59.44 88 GLU A C 1
ATOM 697 O O . GLU A 1 88 ? -26.960 5.499 59.039 1.00 59.44 88 GLU A O 1
ATOM 702 N N . THR A 1 89 ? -28.350 7.267 59.069 1.00 58.50 89 THR A N 1
ATOM 703 C CA . THR A 1 89 ? -27.762 7.969 60.200 1.00 58.50 89 THR A CA 1
ATOM 704 C C . THR A 1 89 ? -27.966 7.135 61.464 1.00 58.50 89 THR A C 1
ATOM 706 O O . THR A 1 89 ? -29.060 7.098 62.023 1.00 58.50 89 THR A O 1
ATOM 709 N N . LEU A 1 90 ? -26.899 6.487 61.933 1.00 56.00 90 LEU A N 1
ATOM 710 C CA . LEU A 1 90 ? -26.795 5.964 63.294 1.00 56.00 90 LEU A CA 1
ATOM 711 C C . LEU A 1 90 ? -26.814 7.148 64.272 1.00 56.00 90 LEU A C 1
ATOM 713 O O . LEU A 1 90 ? -25.784 7.767 64.536 1.00 56.00 90 LEU A O 1
ATOM 717 N N . ALA A 1 91 ? -28.004 7.485 64.769 1.00 47.88 91 ALA A N 1
ATOM 718 C CA . ALA A 1 91 ? -28.173 8.304 65.960 1.00 47.88 91 ALA A CA 1
ATOM 719 C C . ALA A 1 91 ? -27.952 7.412 67.193 1.00 47.88 91 ALA A C 1
ATOM 721 O O . ALA A 1 91 ? -28.648 6.409 67.363 1.00 47.88 91 ALA A O 1
ATOM 722 N N . ALA A 1 92 ? -26.953 7.773 67.997 1.00 52.66 92 ALA A N 1
ATOM 723 C CA . ALA A 1 92 ? -26.697 7.256 69.338 1.00 52.66 92 ALA A CA 1
ATOM 724 C C . ALA A 1 92 ? -27.183 8.269 70.381 1.00 52.66 92 ALA A C 1
ATOM 726 O O . ALA A 1 92 ? -27.134 9.484 70.071 1.00 52.66 92 ALA A O 1
#

Solvent-accessible surface area (backbone atoms only — not comparable to full-atom values): 5828 Å² total; per-residue (Å²): 126,56,64,74,66,47,69,51,78,46,71,44,95,91,67,49,77,42,54,29,33,34,32,46,41,78,44,93,87,54,62,101,82,38,61,42,82,44,80,41,76,64,53,82,75,56,51,73,38,77,71,39,41,63,58,55,53,52,49,52,52,51,54,52,52,51,53,50,52,53,52,52,61,71,66,52,75,73,80,72,80,77,82,76,69,80,81,80,79,84,82,131